Protein AF-A0A7Y8Y4C3-F1 (afdb_monomer_lite)

Sequence (150 aa):
MRLQHKIKSYFKKFGFHLWKDLDIGNGFCFEVIDQESLLEIASRLRDMEESGSIEDKRFRMKQKTAVRFSSLDELLPWLSKILIADFAETSNESKANSWEFKYILKPHPTSAKSMCLVNALTSLKKENSHCVYTLVSIRKHDKEFYCWTF

Secondary structure (DSSP, 8-state):
--THHHHHHHHHHHT----TT--SSSSEEESS--HHHHHHHHHHHHTPPBPS-S-BTTTTB-GGG-EEESSHHHHHHHHHHHHHHHHHHHHHHHHHHTEEEEEEEEE-TTSTTEEEEEEEEEETTSTT-EEEEEEEEEEEETTEEEEEE-

Foldseek 3Di:
DDCCCVLVVVCVVVVFDLCLPPPPPAFDKDLDDDPVNLVVVQVVLVPFDADPDQDDVVVRRDQVQWDKALDSVVVSVVVNVLSVVVSVVCVVVCVVQVKDKMWGWHADPPDPRKIFTKIWIGHPVDPSDIGIDTQWIWHHHPSMIIIHGD

Radius of gyration: 15.64 Å; chains: 1; bounding box: 43×32×39 Å

Organism: NCBI:txid2743471

Structure (mmCIF, N/CA/C/O backbone):
data_AF-A0A7Y8Y4C3-F1
#
_entry.id   AF-A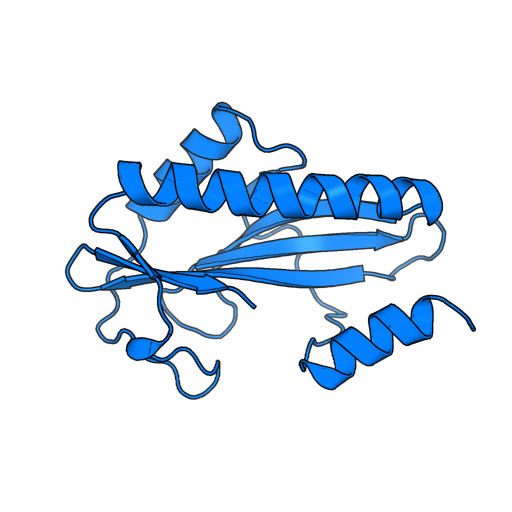0A7Y8Y4C3-F1
#
loop_
_atom_site.group_PDB
_atom_site.id
_atom_site.type_symbol
_atom_site.label_atom_id
_atom_site.label_alt_id
_atom_site.label_comp_id
_atom_site.label_asym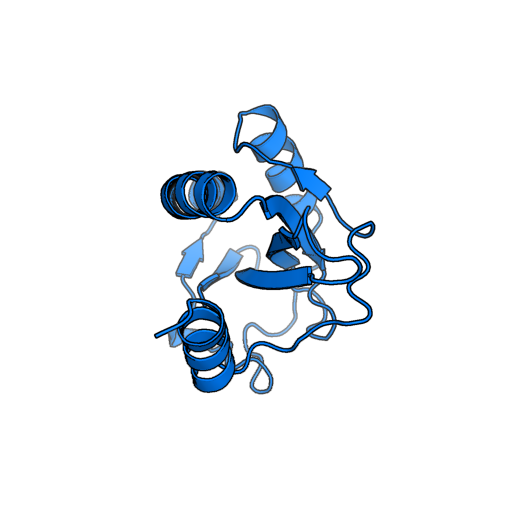_id
_atom_site.label_entity_id
_atom_site.label_seq_id
_atom_site.pdbx_PDB_ins_code
_atom_site.Cartn_x
_atom_site.Cartn_y
_atom_site.Cartn_z
_atom_site.occupancy
_atom_site.B_iso_or_equiv
_atom_site.auth_seq_id
_atom_site.auth_comp_id
_atom_site.auth_asym_id
_atom_site.auth_atom_id
_atom_site.pdbx_PDB_model_num
ATOM 1 N N . MET A 1 1 ? 28.193 -12.868 -6.958 1.00 38.69 1 MET A N 1
ATOM 2 C CA . MET A 1 1 ? 27.043 -13.703 -6.530 1.00 38.69 1 MET A CA 1
ATOM 3 C C . MET A 1 1 ? 25.757 -13.049 -7.051 1.00 38.69 1 MET A C 1
ATOM 5 O O . MET A 1 1 ? 25.570 -11.869 -6.799 1.00 38.69 1 MET A O 1
ATOM 9 N N . ARG A 1 2 ? 24.958 -13.740 -7.883 1.00 37.91 2 ARG A N 1
ATOM 10 C CA . ARG A 1 2 ? 23.913 -13.152 -8.763 1.00 37.91 2 ARG A CA 1
ATOM 11 C C . ARG A 1 2 ? 22.703 -12.616 -7.975 1.00 37.91 2 ARG A C 1
ATOM 13 O O . ARG A 1 2 ? 22.200 -13.332 -7.121 1.00 37.91 2 ARG A O 1
ATOM 20 N N . LEU A 1 3 ? 22.203 -11.421 -8.312 1.00 40.62 3 LEU A N 1
ATOM 21 C CA . LEU A 1 3 ? 21.069 -10.699 -7.692 1.00 40.62 3 LEU A CA 1
ATOM 22 C C . LEU A 1 3 ? 19.799 -11.552 -7.485 1.00 40.62 3 LEU A C 1
ATOM 24 O O . LEU A 1 3 ? 19.102 -11.392 -6.487 1.00 40.62 3 LEU A O 1
ATOM 28 N N . GLN A 1 4 ? 19.574 -12.561 -8.339 1.00 40.06 4 GLN A N 1
ATOM 29 C CA . GLN A 1 4 ? 18.540 -13.582 -8.126 1.00 40.06 4 GLN A CA 1
ATOM 30 C C . GLN A 1 4 ? 18.638 -14.272 -6.756 1.00 40.06 4 GLN A C 1
ATOM 32 O O . GLN A 1 4 ? 17.611 -14.683 -6.241 1.00 40.06 4 GLN A O 1
ATOM 37 N N . HIS A 1 5 ? 19.822 -14.395 -6.148 1.00 36.03 5 HIS A N 1
ATOM 38 C CA . HIS A 1 5 ? 19.987 -14.916 -4.790 1.00 36.03 5 HIS A CA 1
ATOM 39 C C . HIS A 1 5 ? 19.702 -13.879 -3.701 1.00 36.03 5 HIS A C 1
ATOM 41 O O . HIS A 1 5 ? 19.262 -14.289 -2.640 1.00 36.03 5 HIS A O 1
ATOM 47 N N . LYS A 1 6 ? 19.896 -12.570 -3.921 1.00 42.50 6 LYS A N 1
ATOM 48 C CA . LYS A 1 6 ? 19.506 -11.542 -2.933 1.00 42.50 6 LYS A CA 1
ATOM 49 C C . LYS A 1 6 ? 17.995 -11.355 -2.916 1.00 42.50 6 LYS A C 1
ATOM 51 O O . LYS A 1 6 ? 17.407 -11.430 -1.848 1.00 42.50 6 LYS A O 1
ATOM 56 N N . ILE A 1 7 ? 17.376 -11.278 -4.090 1.00 49.84 7 ILE A N 1
ATOM 57 C CA . ILE A 1 7 ? 15.921 -11.209 -4.225 1.00 49.84 7 ILE A CA 1
ATOM 58 C C . ILE A 1 7 ? 15.310 -12.546 -3.781 1.00 49.84 7 ILE A C 1
ATOM 60 O O . ILE A 1 7 ? 14.481 -12.559 -2.893 1.00 49.84 7 ILE A O 1
ATOM 64 N N . LYS A 1 8 ? 15.802 -13.725 -4.191 1.00 44.03 8 LYS A N 1
ATOM 65 C CA . LYS A 1 8 ? 15.253 -14.993 -3.653 1.00 44.03 8 LYS A CA 1
ATOM 66 C C . LYS A 1 8 ? 15.568 -15.260 -2.178 1.00 44.03 8 LYS A C 1
ATOM 68 O O . LYS A 1 8 ? 14.769 -15.936 -1.546 1.00 44.03 8 LYS A O 1
ATOM 73 N N . SER A 1 9 ? 16.695 -14.802 -1.623 1.00 40.72 9 SER A N 1
ATOM 74 C CA . SER A 1 9 ? 17.034 -15.004 -0.201 1.00 40.72 9 SER A CA 1
ATOM 75 C C . SER A 1 9 ? 16.246 -14.059 0.698 1.00 40.72 9 SER A C 1
ATOM 77 O O . SER A 1 9 ? 15.674 -14.519 1.678 1.00 40.72 9 SER A O 1
ATOM 79 N N . TYR A 1 10 ? 16.124 -12.780 0.326 1.00 44.78 10 TYR A N 1
ATOM 80 C CA . TYR A 1 10 ? 15.225 -11.830 0.983 1.00 44.78 10 TYR A CA 1
ATOM 81 C C . TYR A 1 10 ? 13.782 -12.352 0.906 1.00 44.78 10 TYR A C 1
ATOM 83 O O . TYR A 1 10 ? 13.135 -12.558 1.929 1.00 44.78 10 TYR A O 1
ATOM 91 N N . PHE A 1 11 ? 13.331 -12.768 -0.281 1.00 45.19 11 PHE A N 1
ATOM 92 C CA . PHE A 1 11 ? 11.965 -13.243 -0.471 1.00 45.19 11 PHE A CA 1
ATOM 93 C C . PHE A 1 11 ? 11.682 -14.600 0.219 1.00 45.19 11 PHE A C 1
ATOM 95 O O . PHE A 1 11 ? 10.618 -14.768 0.811 1.00 45.19 11 PHE A O 1
ATOM 102 N N . LYS A 1 12 ? 12.640 -15.546 0.264 1.00 38.41 12 LYS A N 1
ATOM 103 C CA . LYS A 1 12 ? 12.524 -16.796 1.055 1.00 38.41 12 LYS A CA 1
ATOM 104 C C . LYS A 1 12 ? 12.562 -16.557 2.561 1.00 38.41 12 LYS A C 1
ATOM 106 O O . LYS A 1 12 ? 11.856 -17.248 3.288 1.00 38.41 12 LYS A O 1
ATOM 111 N N . LYS A 1 13 ? 13.405 -15.636 3.036 1.00 40.06 13 LYS A N 1
ATOM 112 C CA . LYS A 1 13 ? 13.578 -15.349 4.469 1.00 40.06 13 LYS A CA 1
ATOM 113 C C . LYS A 1 13 ? 12.335 -14.681 5.067 1.00 40.06 13 LYS A C 1
ATOM 115 O O . LYS A 1 13 ? 12.067 -14.876 6.249 1.00 40.06 13 LYS A O 1
ATOM 120 N N . PHE A 1 14 ? 11.559 -13.972 4.243 1.00 40.31 14 PHE A N 1
ATOM 121 C CA . PHE A 1 14 ? 10.345 -13.252 4.644 1.00 40.31 14 PHE A CA 1
ATOM 122 C C . PHE A 1 14 ? 9.025 -13.854 4.111 1.00 40.31 14 PHE A C 1
ATOM 124 O O . PHE A 1 14 ? 7.956 -13.371 4.465 1.00 40.31 14 PHE A O 1
ATOM 131 N N . GLY A 1 15 ? 9.068 -14.957 3.352 1.00 31.66 15 GLY A N 1
ATOM 132 C CA . GLY A 1 15 ? 7.872 -15.728 2.973 1.00 31.66 15 GLY A CA 1
ATOM 133 C C . GLY A 1 15 ? 7.093 -15.200 1.765 1.00 31.66 15 GLY A C 1
ATOM 134 O O . GLY A 1 15 ? 5.901 -15.467 1.645 1.00 31.66 15 GLY A O 1
ATOM 135 N N . PHE A 1 16 ? 7.736 -14.471 0.859 1.00 41.25 16 PHE A N 1
ATOM 136 C CA . PHE A 1 16 ? 7.082 -13.954 -0.339 1.00 41.25 16 PHE A CA 1
ATOM 137 C C . PHE A 1 16 ? 6.930 -15.050 -1.410 1.00 41.25 16 PHE A C 1
ATOM 139 O O . PHE A 1 16 ? 7.890 -15.733 -1.784 1.00 41.25 16 PHE A O 1
ATOM 146 N N . HIS A 1 17 ? 5.706 -15.232 -1.904 1.00 43.00 17 HIS A N 1
ATOM 147 C CA . HIS A 1 17 ? 5.362 -16.258 -2.887 1.00 43.00 17 HIS A CA 1
ATOM 148 C C . HIS A 1 17 ? 5.628 -15.772 -4.320 1.00 43.00 17 HIS A C 1
ATOM 150 O O . HIS A 1 17 ? 5.370 -14.622 -4.657 1.00 43.00 17 HIS A O 1
ATOM 156 N N . LEU A 1 18 ? 6.115 -16.664 -5.186 1.00 41.19 18 LEU A N 1
ATOM 157 C CA . LEU A 1 18 ? 6.187 -16.433 -6.629 1.00 41.19 18 LEU A CA 1
ATOM 158 C C . LEU A 1 18 ? 4.768 -16.611 -7.177 1.00 41.19 18 LEU A C 1
ATOM 160 O O . LEU A 1 18 ? 4.307 -17.741 -7.331 1.00 41.19 18 LEU A O 1
ATOM 164 N N . TRP A 1 19 ? 4.038 -15.516 -7.375 1.00 45.31 19 TRP A N 1
ATOM 165 C CA . TRP A 1 19 ? 2.683 -15.594 -7.913 1.00 45.31 19 TRP A CA 1
ATOM 166 C C . TRP A 1 19 ? 2.781 -15.796 -9.423 1.00 45.31 19 TRP A C 1
ATOM 168 O O . TRP A 1 19 ? 2.974 -14.843 -10.172 1.00 45.31 19 TRP A O 1
ATOM 178 N N . LYS A 1 20 ? 2.679 -17.055 -9.861 1.00 39.81 20 LYS A N 1
ATOM 179 C CA . LYS A 1 20 ? 2.511 -17.387 -11.284 1.00 39.81 20 LYS A CA 1
ATOM 180 C C . LYS A 1 20 ? 1.209 -16.813 -11.855 1.00 39.81 20 LYS A C 1
ATOM 182 O O . LYS A 1 20 ? 1.169 -16.507 -13.036 1.00 39.81 20 LYS A O 1
ATOM 187 N N . ASP A 1 21 ? 0.225 -16.588 -10.985 1.00 42.66 21 ASP A N 1
ATOM 188 C CA . ASP A 1 21 ? -1.120 -16.127 -11.325 1.00 42.66 21 ASP A CA 1
ATOM 189 C C . ASP A 1 21 ? -1.436 -14.791 -10.633 1.00 42.66 21 ASP A C 1
ATOM 191 O O . ASP A 1 21 ? -2.523 -14.603 -10.081 1.00 42.66 21 ASP A O 1
ATOM 195 N N . LEU A 1 22 ? -0.469 -13.861 -10.562 1.00 49.41 22 LEU A N 1
ATOM 196 C CA . LEU A 1 22 ? -0.826 -12.516 -10.120 1.00 49.41 22 LEU A CA 1
ATOM 197 C C . LEU A 1 22 ? -1.669 -11.881 -11.215 1.00 49.41 22 LEU A C 1
ATOM 199 O O . LEU A 1 22 ? -1.143 -11.453 -12.236 1.00 49.41 22 LEU A O 1
ATOM 203 N N . ASP A 1 23 ? -2.972 -11.804 -10.982 1.00 57.38 23 ASP A N 1
ATOM 204 C CA . ASP A 1 23 ? -3.819 -10.910 -11.746 1.00 57.38 23 ASP A CA 1
ATOM 205 C C . ASP A 1 23 ? -3.385 -9.475 -11.428 1.00 57.38 23 ASP A C 1
ATOM 207 O O . ASP A 1 23 ? -3.704 -8.895 -10.384 1.00 57.38 23 ASP A O 1
ATOM 211 N N . ILE A 1 24 ? -2.538 -8.949 -12.309 1.00 58.62 24 ILE A N 1
ATOM 212 C CA . ILE A 1 24 ? -2.003 -7.596 -12.237 1.00 58.62 24 ILE A CA 1
ATOM 213 C C . ILE A 1 24 ? -3.014 -6.570 -12.786 1.00 58.62 24 ILE A C 1
ATOM 215 O O . ILE A 1 24 ? -2.698 -5.380 -12.824 1.00 58.62 24 ILE A O 1
ATOM 219 N N . GLY A 1 25 ? -4.193 -7.021 -13.241 1.00 57.19 25 GLY A N 1
ATOM 220 C CA . GLY A 1 25 ? -5.283 -6.192 -13.755 1.00 57.19 25 GLY A CA 1
ATOM 221 C C . GLY A 1 25 ? -6.335 -5.823 -12.706 1.00 57.19 25 GLY A C 1
ATOM 222 O O . GLY A 1 25 ? -7.047 -4.839 -12.881 1.00 57.19 25 GLY A O 1
ATOM 223 N N . ASN A 1 26 ? -6.411 -6.551 -11.590 1.00 67.94 26 ASN A N 1
ATOM 224 C CA . ASN A 1 26 ? -7.376 -6.271 -10.527 1.00 67.94 26 ASN A CA 1
ATOM 225 C C . ASN A 1 26 ? -6.811 -5.291 -9.480 1.00 67.94 26 ASN A C 1
ATOM 227 O O . ASN A 1 26 ? -6.084 -5.680 -8.562 1.00 67.94 26 ASN A O 1
ATOM 231 N N . GLY A 1 27 ? -7.163 -4.007 -9.608 1.00 80.00 27 GLY A N 1
ATOM 232 C CA . GLY A 1 27 ? -6.817 -2.948 -8.649 1.00 80.00 27 GLY A CA 1
ATOM 233 C C . GLY A 1 27 ? -6.609 -1.577 -9.296 1.00 80.00 27 GLY A C 1
ATOM 234 O O . GLY A 1 27 ? -6.661 -1.442 -10.515 1.00 80.00 27 GLY A O 1
ATOM 235 N N . PHE A 1 28 ? -6.368 -0.549 -8.480 1.00 89.00 28 PHE A N 1
ATOM 236 C CA . PHE A 1 28 ? -5.873 0.737 -8.981 1.00 89.00 28 PHE A CA 1
ATOM 237 C C . PHE A 1 28 ? -4.364 0.641 -9.194 1.00 89.00 28 PHE A C 1
ATOM 239 O O . PHE A 1 28 ? -3.649 0.330 -8.243 1.00 89.00 28 PHE A O 1
ATOM 246 N N . CYS A 1 29 ? -3.900 0.878 -10.422 1.00 91.31 29 CYS A N 1
ATOM 247 C CA . CYS A 1 29 ? -2.491 0.780 -10.801 1.00 91.31 29 CYS A CA 1
ATOM 248 C C . CYS A 1 29 ? -1.900 2.166 -11.071 1.00 91.31 29 CYS A C 1
ATOM 250 O O . CYS A 1 29 ? -2.526 2.965 -11.762 1.00 91.31 29 CYS A O 1
ATOM 252 N N . PHE A 1 30 ? -0.683 2.415 -10.590 1.00 91.75 30 PHE A N 1
ATOM 253 C CA . PHE A 1 30 ? 0.051 3.661 -10.822 1.00 91.75 30 PHE A CA 1
ATOM 254 C C . PHE A 1 30 ? 1.565 3.423 -10.724 1.00 91.75 30 PHE A C 1
ATOM 256 O O . PHE A 1 30 ? 2.008 2.474 -10.081 1.00 91.75 30 PHE A O 1
ATOM 263 N N . GLU A 1 31 ? 2.374 4.268 -11.360 1.00 86.81 31 GLU A N 1
ATOM 264 C CA . GLU A 1 31 ? 3.846 4.158 -11.324 1.00 86.81 31 GLU A CA 1
ATOM 265 C C . GLU A 1 31 ? 4.491 5.222 -10.436 1.00 86.81 31 GLU A C 1
ATOM 267 O O . GLU A 1 31 ? 5.473 4.953 -9.745 1.00 86.81 31 GLU A O 1
ATOM 272 N N . VAL A 1 32 ? 3.922 6.428 -10.432 1.00 87.56 32 VAL A N 1
ATOM 273 C CA . VAL A 1 32 ? 4.420 7.583 -9.685 1.00 87.56 32 VAL A CA 1
ATOM 274 C C . VAL A 1 32 ? 3.346 8.028 -8.705 1.00 87.56 32 VAL A C 1
ATOM 276 O O . VAL A 1 32 ? 2.168 8.058 -9.040 1.00 87.56 32 VAL A O 1
ATOM 279 N N . ILE A 1 33 ? 3.754 8.363 -7.481 1.00 87.69 33 ILE A N 1
ATOM 280 C CA . ILE A 1 33 ? 2.846 8.900 -6.470 1.00 87.69 33 ILE A CA 1
ATOM 281 C C . ILE A 1 33 ? 2.683 10.411 -6.664 1.00 87.69 33 ILE A C 1
ATOM 283 O O . ILE A 1 33 ? 3.496 11.213 -6.210 1.00 87.69 33 ILE A O 1
ATOM 287 N N . ASP A 1 34 ? 1.627 10.790 -7.370 1.00 91.38 34 ASP A N 1
ATOM 288 C CA . ASP A 1 34 ? 1.214 12.174 -7.587 1.00 91.38 34 ASP A CA 1
ATOM 289 C C . ASP A 1 34 ? -0.119 12.486 -6.887 1.00 91.38 34 ASP A C 1
ATOM 291 O O . ASP A 1 34 ? -0.682 11.667 -6.152 1.00 91.38 34 ASP A O 1
ATOM 295 N N . GLN A 1 35 ? -0.610 13.713 -7.065 1.00 90.88 35 GLN A N 1
ATOM 296 C CA . GLN A 1 35 ? -1.848 14.161 -6.434 1.00 90.88 35 GLN A CA 1
ATOM 297 C C . GLN A 1 35 ? -3.064 13.353 -6.910 1.00 90.88 35 GLN A C 1
ATOM 299 O O . GLN A 1 35 ? -3.927 13.033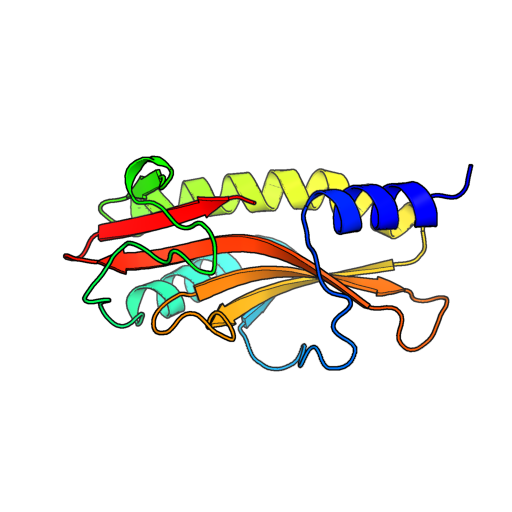 -6.095 1.00 90.88 35 GLN A O 1
ATOM 304 N N . GLU A 1 36 ? -3.127 12.996 -8.192 1.00 93.69 36 GLU A N 1
ATOM 305 C CA . GLU A 1 36 ? -4.222 12.194 -8.750 1.00 93.69 36 GLU A CA 1
ATOM 306 C C . GLU A 1 36 ? -4.231 10.787 -8.145 1.00 93.69 36 GLU A C 1
ATOM 308 O O . GLU A 1 36 ? -5.263 10.317 -7.661 1.00 93.69 36 GLU A O 1
ATOM 313 N N . SER A 1 37 ? -3.058 10.160 -8.057 1.00 93.50 37 SER A N 1
ATOM 314 C CA . SER A 1 37 ? -2.885 8.849 -7.434 1.00 93.50 37 SER A CA 1
ATOM 315 C C . SER A 1 37 ? -3.283 8.862 -5.960 1.00 93.50 37 SER A C 1
ATOM 317 O O . SER A 1 37 ? -3.949 7.940 -5.488 1.00 93.50 37 SER A O 1
ATOM 319 N N . LEU A 1 38 ? -2.927 9.917 -5.221 1.00 94.06 38 LEU A N 1
ATOM 320 C CA . LEU A 1 38 ? -3.328 10.076 -3.821 1.00 94.06 38 LEU A CA 1
ATOM 321 C C . LEU A 1 38 ? -4.842 10.249 -3.660 1.00 94.06 38 LEU A C 1
ATOM 323 O O . LEU A 1 38 ? -5.410 9.683 -2.725 1.00 94.06 38 LEU A O 1
ATOM 327 N N . LEU A 1 39 ? -5.498 10.994 -4.553 1.00 94.44 39 LEU A N 1
ATOM 328 C CA . LEU A 1 39 ? -6.953 11.170 -4.536 1.00 94.44 39 LEU A CA 1
ATOM 329 C C . LEU A 1 39 ? -7.685 9.853 -4.812 1.00 94.44 39 LEU A C 1
ATOM 331 O O . LEU A 1 39 ? -8.642 9.524 -4.109 1.00 94.44 39 LEU A O 1
ATOM 335 N N . GLU A 1 40 ? -7.211 9.069 -5.776 1.00 94.81 40 GLU A N 1
ATOM 336 C CA . GLU A 1 40 ? -7.800 7.767 -6.096 1.00 94.81 40 GLU A CA 1
ATOM 337 C C . GLU A 1 40 ? -7.583 6.756 -4.957 1.00 94.81 40 GLU A C 1
ATOM 339 O O . GLU A 1 40 ? -8.517 6.053 -4.558 1.00 94.81 40 GLU A O 1
ATOM 344 N N . ILE A 1 41 ? -6.390 6.735 -4.345 1.00 95.25 41 ILE A N 1
ATOM 345 C CA . ILE A 1 41 ? -6.138 5.968 -3.114 1.00 95.25 41 ILE A CA 1
ATOM 346 C C . ILE A 1 41 ? -7.132 6.395 -2.027 1.00 95.25 41 ILE A C 1
ATOM 348 O O . ILE A 1 41 ? -7.785 5.542 -1.427 1.00 95.25 41 ILE A O 1
ATOM 352 N N . ALA A 1 42 ? -7.295 7.698 -1.791 1.00 95.69 42 ALA A N 1
ATOM 353 C CA . ALA A 1 42 ? -8.212 8.217 -0.782 1.00 95.69 42 ALA A CA 1
ATOM 354 C C . ALA A 1 42 ? -9.659 7.771 -1.028 1.00 95.69 42 ALA A C 1
ATOM 356 O O . ALA A 1 42 ? -10.335 7.353 -0.086 1.00 95.69 42 ALA A O 1
ATOM 357 N N . SER A 1 43 ? -10.120 7.828 -2.283 1.00 95.38 43 SER A N 1
ATOM 358 C CA . SER A 1 43 ? -11.461 7.386 -2.672 1.00 95.38 43 SER A CA 1
ATOM 359 C C . SER A 1 43 ? -11.666 5.913 -2.327 1.00 95.38 43 SER A C 1
ATOM 361 O O . SER A 1 43 ? -12.608 5.562 -1.621 1.00 95.38 43 SER A O 1
ATOM 363 N N . ARG A 1 44 ? -10.727 5.046 -2.717 1.00 94.25 44 ARG A N 1
ATOM 364 C CA . ARG A 1 44 ? -10.843 3.603 -2.461 1.00 94.25 44 ARG A CA 1
ATOM 365 C C . ARG A 1 44 ? -10.747 3.233 -0.990 1.00 94.25 44 ARG A C 1
ATOM 367 O O . ARG A 1 44 ? -11.412 2.301 -0.550 1.00 94.25 44 ARG A O 1
ATOM 374 N N . LEU A 1 45 ? -9.922 3.943 -0.222 1.00 94.94 45 LEU A N 1
ATOM 375 C CA . LEU A 1 45 ? -9.807 3.714 1.218 1.00 94.94 45 LEU A CA 1
ATOM 376 C C . LEU A 1 45 ? -11.048 4.201 1.978 1.00 94.94 45 LEU A C 1
ATOM 378 O O . LEU A 1 45 ? -11.418 3.609 2.992 1.00 94.94 45 LEU A O 1
ATOM 382 N N . ARG A 1 46 ? -11.721 5.248 1.485 1.00 93.94 46 ARG A N 1
ATOM 383 C CA . ARG A 1 46 ? -12.990 5.729 2.048 1.00 93.94 46 ARG A CA 1
ATOM 384 C C . ARG A 1 46 ? -14.079 4.660 1.970 1.00 93.94 46 ARG A C 1
ATOM 386 O O . ARG A 1 46 ? -14.761 4.431 2.973 1.00 93.94 46 ARG A O 1
ATOM 393 N N . ASP A 1 47 ? -14.159 3.988 0.824 1.00 92.19 47 ASP A N 1
ATOM 394 C CA . ASP A 1 47 ? -15.163 2.967 0.502 1.00 92.19 47 ASP A CA 1
ATOM 395 C C . ASP A 1 47 ? -14.852 1.584 1.099 1.00 92.19 47 ASP A C 1
ATOM 397 O O . ASP A 1 47 ? -15.607 0.631 0.904 1.00 92.19 47 ASP A O 1
ATOM 401 N N . MET A 1 48 ? -13.755 1.447 1.852 1.00 92.94 48 MET A N 1
ATOM 402 C CA . MET A 1 48 ? -13.449 0.204 2.553 1.00 92.94 48 MET A CA 1
ATOM 403 C C . MET A 1 48 ? -14.544 -0.160 3.556 1.00 92.94 48 MET A C 1
ATOM 405 O O . MET A 1 48 ? -14.944 0.649 4.402 1.00 92.94 48 MET A O 1
ATOM 409 N N . GLU A 1 49 ? -14.952 -1.426 3.511 1.00 91.88 49 GLU A N 1
ATOM 410 C CA . GLU A 1 49 ? -15.831 -2.011 4.513 1.00 91.88 49 GLU A CA 1
ATOM 411 C C . GLU A 1 49 ? -15.169 -2.068 5.892 1.00 91.88 49 GLU A C 1
ATOM 413 O O . GLU A 1 49 ? -13.982 -2.372 6.037 1.00 91.88 49 GLU A O 1
ATOM 418 N N . GLU A 1 50 ? -15.983 -1.861 6.924 1.00 92.44 50 GLU A N 1
ATOM 419 C CA . GLU A 1 50 ? -15.564 -1.999 8.312 1.00 92.44 50 GLU A CA 1
ATOM 420 C C . GLU A 1 50 ? -15.299 -3.471 8.654 1.00 92.44 50 GLU A C 1
ATOM 422 O O . GLU A 1 50 ? -16.159 -4.348 8.468 1.00 92.44 50 GLU A O 1
ATOM 427 N N . SER A 1 51 ? -14.112 -3.761 9.182 1.00 90.94 51 SER A N 1
ATOM 428 C CA . SER A 1 51 ? -13.790 -5.076 9.725 1.00 90.94 51 SER A CA 1
ATOM 429 C C . SER A 1 51 ? -14.318 -5.217 11.149 1.00 90.94 51 SER A C 1
ATOM 431 O O . SER A 1 51 ? -14.176 -4.309 11.958 1.00 90.94 51 SER A O 1
ATOM 433 N N . GLY A 1 52 ? -14.849 -6.391 11.499 1.00 89.12 52 GLY A N 1
ATOM 434 C CA . GLY A 1 52 ? -15.187 -6.726 12.890 1.00 89.12 52 GLY A CA 1
ATOM 435 C C . GLY A 1 52 ? -13.969 -7.097 13.747 1.00 89.12 52 GLY A C 1
ATOM 436 O O . GLY A 1 52 ? -14.104 -7.297 14.949 1.00 89.12 52 GLY A O 1
ATOM 437 N N . SER A 1 53 ? -12.782 -7.223 13.144 1.00 88.75 53 SER A N 1
ATOM 438 C CA . SER A 1 53 ? -11.543 -7.546 13.855 1.00 88.75 53 SER A CA 1
ATOM 439 C C . SER A 1 53 ? -10.326 -6.883 13.218 1.00 88.75 53 SER A C 1
ATOM 441 O O . SER A 1 53 ? -10.146 -6.909 11.997 1.00 88.75 53 SER A O 1
ATOM 443 N N . ILE A 1 54 ? -9.445 -6.334 14.050 1.00 88.38 54 ILE A N 1
ATOM 444 C CA . ILE A 1 54 ? -8.159 -5.767 13.623 1.00 88.38 54 ILE A CA 1
ATOM 445 C C . ILE A 1 54 ? -7.152 -6.876 13.304 1.00 88.38 54 ILE A C 1
ATOM 447 O O . ILE A 1 54 ? -6.303 -6.711 12.433 1.00 88.38 54 ILE A O 1
ATOM 451 N N . GLU A 1 55 ? -7.238 -8.013 13.990 1.00 87.12 55 GLU A N 1
ATOM 452 C CA . GLU A 1 55 ? -6.194 -9.028 13.937 1.00 87.12 55 GLU A CA 1
ATOM 453 C C . GLU A 1 55 ? -6.386 -10.014 12.787 1.00 87.12 55 GLU A C 1
ATOM 455 O O . GLU A 1 55 ? -7.498 -10.352 12.380 1.00 87.12 55 GLU A O 1
ATOM 460 N N . ASP A 1 56 ? -5.269 -10.517 12.275 1.00 82.25 56 ASP A N 1
ATOM 461 C CA . ASP A 1 56 ? -5.246 -11.692 11.420 1.00 82.25 56 ASP A CA 1
ATOM 462 C C . ASP A 1 56 ? -3.991 -12.517 11.711 1.00 82.25 56 ASP A C 1
ATOM 464 O O . ASP A 1 56 ? -2.867 -12.185 11.314 1.00 82.25 56 ASP A O 1
ATOM 468 N N . LYS A 1 57 ? -4.187 -13.627 12.432 1.00 79.38 57 LYS A N 1
ATOM 469 C CA . LYS A 1 57 ? -3.096 -14.525 12.829 1.00 79.38 57 LYS A CA 1
ATOM 470 C C . LYS A 1 57 ? -2.404 -15.153 11.622 1.00 79.38 57 LYS A C 1
ATOM 472 O O . LYS A 1 57 ? -1.197 -15.386 11.692 1.00 79.38 57 LYS A O 1
ATOM 477 N N . ARG A 1 58 ? -3.131 -15.404 10.526 1.00 78.31 58 ARG A N 1
ATOM 478 C CA . ARG A 1 58 ? -2.580 -16.045 9.325 1.00 78.31 58 ARG A CA 1
ATOM 479 C C . ARG A 1 58 ? -1.554 -15.142 8.645 1.00 78.31 58 ARG A C 1
ATOM 481 O O . ARG A 1 58 ? -0.528 -15.639 8.192 1.00 78.31 58 ARG A O 1
ATOM 488 N N . PHE A 1 59 ? -1.790 -13.830 8.651 1.00 73.25 59 PHE A N 1
ATOM 489 C CA . PHE A 1 59 ? -0.911 -12.830 8.028 1.00 73.25 59 PHE A CA 1
ATOM 490 C C . PHE A 1 59 ? -0.062 -12.048 9.034 1.00 73.25 59 PHE A C 1
ATOM 492 O O . PHE A 1 59 ? 0.540 -11.038 8.687 1.00 73.25 59 PHE A O 1
ATOM 499 N N . ARG A 1 60 ? 0.017 -12.524 10.286 1.00 79.12 60 ARG A N 1
ATOM 500 C CA . ARG A 1 60 ? 0.787 -11.898 11.378 1.00 79.12 60 ARG A CA 1
ATOM 501 C C . ARG A 1 60 ? 0.394 -10.438 11.653 1.00 79.12 60 ARG A C 1
ATOM 503 O O . ARG A 1 60 ? 1.161 -9.718 12.289 1.00 79.12 60 ARG A O 1
ATOM 510 N N . MET A 1 61 ? -0.805 -10.026 11.249 1.00 84.44 61 MET A N 1
ATOM 511 C CA . MET A 1 61 ? -1.345 -8.696 11.514 1.00 84.44 61 MET A CA 1
ATOM 512 C C . MET A 1 61 ? -1.860 -8.667 12.950 1.00 84.44 61 MET A C 1
ATOM 514 O O . MET A 1 61 ? -2.906 -9.231 13.267 1.00 84.44 61 MET A O 1
ATOM 518 N N . LYS A 1 62 ? -1.073 -8.073 13.848 1.00 88.00 62 LYS A N 1
ATOM 519 C CA . LYS A 1 62 ? -1.430 -7.887 15.260 1.00 88.00 62 LYS A CA 1
ATOM 520 C C . LYS A 1 62 ? -1.711 -6.413 15.503 1.00 88.00 62 LYS A C 1
ATOM 522 O O . LYS A 1 62 ? -0.996 -5.566 14.970 1.00 88.00 62 LYS A O 1
ATOM 527 N N . GLN A 1 63 ? -2.684 -6.103 16.354 1.00 87.12 63 GLN A N 1
ATOM 528 C CA . GLN A 1 63 ? -3.023 -4.711 16.671 1.00 87.12 63 GLN A CA 1
ATOM 529 C C . GLN A 1 63 ? -1.815 -3.943 17.224 1.00 87.12 63 GLN A C 1
ATOM 531 O O . GLN A 1 63 ? -1.531 -2.834 16.793 1.00 87.12 63 GLN A O 1
ATOM 536 N N . LYS A 1 64 ? -1.033 -4.575 18.108 1.00 90.12 64 LYS A N 1
ATOM 537 C CA . LYS A 1 64 ? 0.159 -3.966 18.725 1.00 90.12 64 LYS A CA 1
ATOM 538 C C . LYS A 1 64 ? 1.267 -3.557 17.745 1.00 90.12 64 LYS A C 1
ATOM 540 O O . LYS A 1 64 ? 2.173 -2.834 18.135 1.00 90.12 64 LYS A O 1
ATOM 545 N N . THR A 1 65 ? 1.258 -4.099 16.528 1.00 90.50 65 THR A N 1
ATOM 546 C CA . THR A 1 65 ? 2.236 -3.779 15.476 1.00 90.50 65 THR A CA 1
ATOM 547 C C . THR A 1 65 ? 1.624 -2.932 14.365 1.00 90.50 65 THR A C 1
ATOM 549 O O . THR A 1 65 ? 2.297 -2.675 13.373 1.00 90.50 65 THR A O 1
ATOM 552 N N . ALA A 1 66 ? 0.351 -2.556 14.491 1.00 94.56 66 ALA A N 1
ATOM 553 C CA . ALA A 1 66 ? -0.315 -1.692 13.536 1.00 94.56 66 ALA A CA 1
ATOM 554 C C . ALA A 1 66 ? 0.029 -0.229 13.829 1.00 94.56 66 ALA A C 1
ATOM 556 O O . ALA A 1 66 ? 0.015 0.200 14.984 1.00 94.56 66 ALA A O 1
ATOM 557 N N . VAL A 1 67 ? 0.275 0.545 12.779 1.00 96.44 67 VAL A N 1
ATOM 558 C CA . VAL A 1 67 ? 0.227 2.006 12.858 1.00 96.44 67 VAL A CA 1
ATOM 559 C C . VAL A 1 67 ? -1.228 2.423 12.693 1.00 96.44 67 VAL A C 1
ATOM 561 O O . VAL A 1 67 ? -1.908 1.953 11.779 1.00 96.44 67 VAL A O 1
ATOM 564 N N . ARG A 1 68 ? -1.714 3.263 13.603 1.00 97.25 68 ARG A N 1
ATOM 565 C CA . ARG A 1 68 ? -3.118 3.664 13.677 1.00 97.25 68 ARG A CA 1
ATOM 566 C C . ARG A 1 68 ? -3.293 5.103 13.215 1.00 97.25 68 ARG A C 1
ATOM 568 O O . ARG A 1 68 ? -2.526 5.964 13.637 1.00 97.25 68 ARG A O 1
ATOM 575 N N . PHE A 1 69 ? -4.327 5.344 12.419 1.00 97.94 69 PHE A N 1
ATOM 576 C CA . PHE A 1 69 ? -4.704 6.662 11.916 1.00 97.94 69 PHE A CA 1
ATOM 577 C C . PHE A 1 69 ? -6.194 6.890 12.137 1.00 97.94 69 PHE A C 1
ATOM 579 O O . PHE A 1 69 ? -7.006 5.999 11.884 1.00 97.94 69 PHE A O 1
ATOM 586 N N . SER A 1 70 ? -6.553 8.084 12.593 1.00 97.00 70 SER A N 1
ATOM 587 C CA . SER A 1 70 ? -7.948 8.445 12.863 1.00 97.00 70 SER A CA 1
ATOM 588 C C . SER A 1 70 ? -8.692 8.904 11.605 1.00 97.00 70 SER A C 1
ATOM 590 O O . SER A 1 70 ? -9.920 8.896 11.563 1.00 97.00 70 SER A O 1
ATOM 592 N N . SER A 1 71 ? -7.954 9.299 10.565 1.00 96.69 71 SER A N 1
ATOM 593 C CA . SER A 1 71 ? -8.509 9.863 9.338 1.00 96.69 71 SER A CA 1
ATOM 594 C C . SER A 1 71 ? -7.632 9.581 8.116 1.00 96.69 71 SER A C 1
ATOM 596 O O . SER A 1 71 ? -6.460 9.211 8.226 1.00 96.69 71 SER A O 1
ATOM 598 N N . LEU A 1 72 ? -8.204 9.790 6.925 1.00 96.62 72 LEU A N 1
ATOM 599 C CA . LEU A 1 72 ? -7.452 9.735 5.669 1.00 96.62 72 LEU A CA 1
ATOM 600 C C . LEU A 1 72 ? -6.401 10.849 5.574 1.00 96.62 72 LEU A C 1
ATOM 602 O O . LEU A 1 72 ? -5.338 10.614 5.007 1.00 96.62 72 LEU A O 1
ATOM 606 N N . ASP A 1 73 ? -6.656 12.016 6.169 1.00 96.25 73 ASP A N 1
ATOM 607 C CA . ASP A 1 73 ? -5.728 13.154 6.149 1.00 96.25 73 ASP A CA 1
ATOM 608 C C . ASP A 1 73 ? -4.429 12.853 6.910 1.00 96.25 73 ASP A C 1
ATOM 610 O O . ASP A 1 73 ? -3.368 13.360 6.555 1.00 96.25 73 ASP A O 1
ATOM 614 N N . GLU A 1 74 ? -4.484 11.977 7.918 1.00 96.56 74 GLU A N 1
ATOM 615 C CA . GLU A 1 74 ? -3.295 11.470 8.612 1.00 96.56 74 GLU A CA 1
ATOM 616 C C . GLU A 1 74 ? -2.638 10.301 7.861 1.00 96.56 74 GLU A C 1
ATOM 618 O O . GLU A 1 74 ? -1.409 10.195 7.805 1.00 96.56 74 GLU A O 1
ATOM 623 N N . LEU A 1 75 ? -3.452 9.420 7.269 1.00 96.75 75 LEU A N 1
ATOM 624 C CA . LEU A 1 75 ? -2.993 8.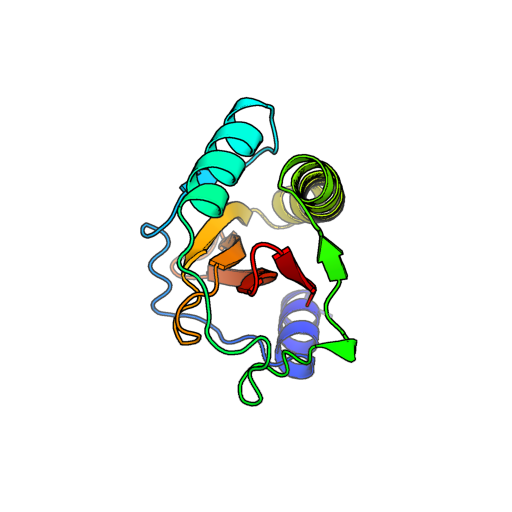210 6.588 1.00 96.75 75 LEU A CA 1
ATOM 625 C C . LEU A 1 75 ? -2.275 8.506 5.262 1.00 96.75 75 LEU A C 1
ATOM 627 O O . LEU A 1 75 ? -1.226 7.924 4.985 1.00 96.75 75 LEU A O 1
ATOM 631 N N . LEU A 1 76 ? -2.821 9.390 4.424 1.00 96.69 76 LEU A N 1
ATOM 632 C CA . LEU A 1 76 ? -2.303 9.635 3.072 1.00 96.69 76 LEU A CA 1
ATOM 633 C C . LEU A 1 76 ? -0.873 10.200 3.068 1.00 96.69 76 LEU A C 1
ATOM 635 O O . LEU A 1 76 ? -0.048 9.674 2.315 1.00 96.69 76 LEU A O 1
ATOM 639 N N . PRO A 1 77 ? -0.502 11.183 3.918 1.00 96.06 77 PRO A N 1
ATOM 640 C CA . PRO A 1 77 ? 0.886 11.629 4.020 1.00 96.06 77 PRO A CA 1
ATOM 641 C C . PRO A 1 77 ? 1.840 10.513 4.457 1.00 96.06 77 PRO A C 1
ATOM 643 O O . PRO A 1 77 ? 2.997 10.487 4.034 1.00 96.06 77 PRO A O 1
ATOM 646 N N . TRP A 1 78 ? 1.379 9.581 5.295 1.00 96.31 78 TRP A N 1
ATOM 647 C CA . TRP A 1 78 ? 2.182 8.434 5.713 1.00 96.31 78 TRP A CA 1
ATOM 648 C C . TRP A 1 78 ? 2.377 7.423 4.574 1.00 96.31 78 TRP A C 1
ATOM 650 O O . TRP A 1 78 ? 3.510 7.013 4.318 1.00 96.31 78 TRP A O 1
ATOM 660 N N . LEU A 1 79 ? 1.316 7.094 3.828 1.00 95.88 79 LEU A N 1
ATOM 661 C CA . LEU A 1 79 ? 1.404 6.239 2.637 1.00 95.88 79 LEU A CA 1
ATOM 662 C C . LEU A 1 79 ? 2.309 6.849 1.561 1.00 95.88 79 LEU A C 1
ATOM 664 O O . LEU A 1 79 ? 3.138 6.147 0.983 1.00 95.88 79 LEU A O 1
ATOM 668 N N . SER A 1 80 ? 2.193 8.159 1.332 1.00 95.25 80 SER A N 1
ATOM 669 C CA . SER A 1 80 ? 3.033 8.897 0.386 1.00 95.25 80 SER A CA 1
ATOM 670 C C . SER A 1 80 ? 4.519 8.751 0.724 1.00 95.25 80 SER A C 1
ATOM 672 O O . SER A 1 80 ? 5.316 8.419 -0.149 1.00 95.25 80 SER A O 1
ATOM 674 N N . LYS A 1 81 ? 4.899 8.891 2.002 1.00 93.38 81 LYS A N 1
ATOM 675 C CA . LYS A 1 81 ? 6.293 8.708 2.443 1.00 93.38 81 LYS A CA 1
ATOM 676 C C . LYS A 1 81 ? 6.823 7.301 2.162 1.00 93.38 81 LYS A C 1
ATOM 678 O O . LYS A 1 81 ? 7.964 7.174 1.727 1.00 93.38 81 LYS A O 1
ATOM 683 N N . ILE A 1 82 ? 6.013 6.266 2.391 1.00 91.88 82 ILE A N 1
ATOM 684 C CA . ILE A 1 82 ? 6.396 4.872 2.107 1.00 91.88 82 ILE A CA 1
ATOM 685 C C . ILE A 1 82 ? 6.618 4.670 0.609 1.00 91.88 82 ILE A C 1
ATOM 687 O O . ILE A 1 82 ? 7.641 4.121 0.210 1.00 91.88 82 ILE A O 1
ATOM 691 N N . LEU A 1 83 ? 5.687 5.151 -0.216 1.00 91.75 83 LEU A N 1
ATOM 692 C CA . LEU A 1 83 ? 5.771 5.032 -1.671 1.00 91.75 83 LEU A CA 1
ATOM 693 C C . LEU A 1 83 ? 6.961 5.794 -2.252 1.00 91.75 83 LEU A C 1
ATOM 695 O O . LEU A 1 83 ? 7.651 5.263 -3.111 1.00 91.75 83 LEU A O 1
ATOM 699 N N . ILE A 1 84 ? 7.240 7.007 -1.770 1.00 91.50 84 ILE A N 1
ATOM 700 C CA . ILE A 1 84 ? 8.400 7.794 -2.214 1.00 91.50 84 ILE A CA 1
ATOM 701 C C . ILE A 1 84 ? 9.707 7.072 -1.871 1.00 91.50 84 ILE A C 1
ATOM 703 O O . ILE A 1 84 ? 10.614 7.019 -2.703 1.00 91.50 84 ILE A O 1
ATOM 707 N N . ALA A 1 85 ? 9.806 6.514 -0.660 1.00 88.62 85 ALA A N 1
ATOM 708 C CA . ALA A 1 85 ? 10.989 5.772 -0.237 1.00 88.62 85 ALA A CA 1
ATOM 709 C C . ALA A 1 85 ? 11.210 4.523 -1.107 1.00 88.62 85 ALA A C 1
ATOM 711 O O . ALA A 1 85 ? 12.311 4.325 -1.618 1.00 88.62 85 ALA A O 1
ATOM 712 N N . ASP A 1 86 ? 10.158 3.732 -1.336 1.00 89.56 86 ASP A N 1
ATOM 713 C CA . ASP A 1 86 ? 10.227 2.538 -2.182 1.00 89.56 86 ASP A CA 1
ATOM 714 C C . ASP A 1 86 ? 10.506 2.877 -3.655 1.00 89.56 86 ASP A C 1
ATOM 716 O O . ASP A 1 86 ? 11.304 2.201 -4.302 1.00 89.56 86 ASP A O 1
ATOM 720 N N . PHE A 1 87 ? 9.914 3.950 -4.187 1.00 90.38 87 PHE A N 1
ATOM 721 C CA . PHE A 1 87 ? 10.139 4.392 -5.565 1.00 90.38 87 PHE A CA 1
ATOM 722 C C . PHE A 1 87 ? 11.599 4.770 -5.803 1.00 90.38 87 PHE A C 1
ATOM 724 O O . PHE A 1 87 ? 12.170 4.414 -6.835 1.00 90.38 87 PHE A O 1
ATOM 731 N N . ALA A 1 88 ? 12.222 5.479 -4.857 1.00 86.50 88 ALA A N 1
ATOM 732 C CA . ALA A 1 88 ? 13.617 5.889 -4.973 1.00 86.50 88 ALA A CA 1
ATOM 733 C C . ALA A 1 88 ? 14.568 4.683 -5.077 1.00 86.50 88 ALA A C 1
ATOM 735 O O . ALA A 1 88 ? 15.520 4.712 -5.861 1.00 86.50 88 ALA A O 1
ATOM 736 N N . GLU A 1 89 ? 14.304 3.610 -4.328 1.00 84.50 89 GLU A N 1
ATOM 737 C CA . GLU A 1 89 ? 15.069 2.362 -4.408 1.00 84.50 89 GLU A CA 1
ATOM 738 C C . GLU A 1 89 ? 14.730 1.592 -5.694 1.00 84.50 89 GLU A C 1
ATOM 740 O O . GLU A 1 89 ? 15.607 1.319 -6.521 1.00 84.50 89 GLU A O 1
ATOM 745 N N . THR A 1 90 ? 13.441 1.340 -5.922 1.00 85.06 90 THR A N 1
ATOM 746 C CA . THR A 1 90 ? 12.949 0.514 -7.028 1.00 85.06 90 THR A CA 1
ATOM 747 C C . THR A 1 90 ? 13.282 1.103 -8.396 1.00 85.06 90 THR A C 1
ATOM 749 O O . THR A 1 90 ? 13.688 0.369 -9.295 1.00 85.06 90 THR A O 1
ATOM 752 N N . SER A 1 91 ? 13.171 2.421 -8.582 1.00 86.81 91 SER A N 1
ATOM 753 C CA . SER A 1 91 ? 13.463 3.083 -9.863 1.00 86.81 91 SER A CA 1
ATOM 754 C C . SER A 1 91 ? 14.922 2.900 -10.290 1.00 86.81 91 SER A C 1
ATOM 756 O O . SER A 1 91 ? 15.211 2.642 -11.464 1.00 86.81 91 SER A O 1
ATOM 758 N N . ASN A 1 92 ? 15.852 2.968 -9.333 1.00 80.50 92 ASN A N 1
ATOM 759 C CA . ASN A 1 92 ? 17.272 2.748 -9.595 1.00 80.50 92 ASN A CA 1
ATOM 760 C C . ASN A 1 92 ? 17.549 1.288 -9.976 1.00 80.50 92 ASN A C 1
ATOM 762 O O . ASN A 1 92 ? 18.240 1.020 -10.964 1.00 80.50 92 ASN A O 1
ATOM 766 N N . GLU A 1 93 ? 16.975 0.336 -9.236 1.00 74.94 93 GLU A N 1
ATOM 767 C CA . GLU A 1 93 ? 17.148 -1.092 -9.517 1.00 74.94 93 GLU A CA 1
ATOM 768 C C . GLU A 1 93 ? 16.497 -1.519 -10.835 1.00 74.94 93 GLU A C 1
ATOM 770 O O . GLU A 1 93 ? 17.071 -2.313 -11.589 1.00 74.94 93 GLU A O 1
ATOM 775 N N . SER A 1 94 ? 15.323 -0.964 -11.123 1.00 81.75 94 SER A N 1
ATOM 776 C CA . SER A 1 94 ? 14.543 -1.203 -12.331 1.00 81.75 94 SER A CA 1
ATOM 777 C C . SER A 1 94 ? 15.356 -0.882 -13.589 1.00 81.75 94 SER A C 1
ATOM 779 O O . SER A 1 94 ? 15.549 -1.744 -14.455 1.00 81.75 94 SER A O 1
ATOM 781 N N . LYS A 1 95 ? 15.974 0.308 -13.625 1.00 82.81 95 LYS A N 1
ATOM 782 C CA . LYS A 1 95 ? 16.878 0.730 -14.708 1.00 82.81 95 LYS A CA 1
ATOM 783 C C . LYS A 1 95 ? 18.088 -0.195 -14.845 1.00 82.81 95 LYS A C 1
ATOM 785 O O . LYS A 1 95 ? 18.422 -0.609 -15.954 1.00 82.81 95 LYS A O 1
ATOM 790 N N . ALA A 1 96 ? 18.725 -0.558 -13.730 1.00 78.75 96 ALA A N 1
ATOM 791 C CA . ALA A 1 96 ? 19.922 -1.400 -13.738 1.00 78.75 96 ALA A CA 1
ATOM 792 C C . ALA A 1 96 ? 19.656 -2.834 -14.238 1.00 78.75 96 ALA A C 1
ATOM 794 O O . ALA A 1 96 ? 20.537 -3.462 -14.831 1.00 78.75 96 ALA A O 1
ATOM 795 N N . ASN A 1 97 ? 18.448 -3.360 -14.015 1.00 77.56 97 ASN A N 1
ATOM 796 C CA . ASN A 1 97 ? 18.108 -4.757 -14.297 1.00 77.56 97 ASN A CA 1
ATOM 797 C C . ASN A 1 97 ? 17.160 -4.952 -15.489 1.00 77.56 97 ASN A C 1
ATOM 799 O O . ASN A 1 97 ? 16.862 -6.098 -15.842 1.00 77.56 97 ASN A O 1
ATOM 803 N N . SER A 1 98 ? 16.752 -3.866 -16.155 1.00 82.00 98 SER A N 1
ATOM 804 C CA . SER A 1 98 ? 15.748 -3.879 -17.229 1.00 82.00 98 SER A CA 1
ATOM 805 C C . SER A 1 98 ? 14.431 -4.490 -16.752 1.00 82.00 98 SER A C 1
ATOM 807 O O . SER A 1 98 ? 13.934 -5.468 -17.322 1.00 82.00 98 SER A O 1
ATOM 809 N N . TRP A 1 99 ? 13.931 -3.977 -15.633 1.00 84.25 99 TRP A N 1
ATOM 810 C CA . TRP A 1 99 ? 12.611 -4.304 -15.110 1.00 84.25 99 TRP A CA 1
ATOM 811 C C . TRP A 1 99 ? 11.662 -3.134 -15.365 1.00 84.25 99 TRP A C 1
ATOM 813 O O . TRP A 1 99 ? 12.093 -2.021 -15.634 1.00 84.25 99 TRP A O 1
ATOM 823 N N . GLU A 1 100 ? 10.374 -3.415 -15.308 1.00 85.94 100 GLU A N 1
ATOM 824 C CA . GLU A 1 100 ? 9.314 -2.427 -15.150 1.00 85.94 100 GLU A CA 1
ATOM 825 C C . GLU A 1 100 ? 8.648 -2.695 -13.810 1.00 85.94 100 GLU A C 1
ATOM 827 O O . GLU A 1 100 ? 8.642 -3.836 -13.338 1.00 85.94 100 GLU A O 1
ATOM 832 N N . PHE A 1 101 ? 8.104 -1.664 -13.180 1.00 87.94 101 PHE A N 1
ATOM 833 C CA . PHE A 1 101 ? 7.393 -1.822 -11.924 1.00 87.94 101 PHE A CA 1
ATOM 834 C C . PHE A 1 101 ? 6.155 -0.944 -11.895 1.00 87.94 101 PHE A C 1
ATOM 836 O O . PHE A 1 101 ? 6.117 0.106 -12.527 1.00 87.94 101 PHE A O 1
ATOM 843 N N . LYS A 1 102 ? 5.148 -1.387 -11.149 1.00 91.00 102 LYS A N 1
ATOM 844 C CA . LYS A 1 102 ? 3.944 -0.607 -10.881 1.00 91.00 102 LYS A CA 1
ATOM 845 C C . LYS A 1 102 ? 3.417 -0.891 -9.489 1.00 91.00 102 LYS A C 1
ATOM 847 O O . LYS A 1 102 ? 3.435 -2.032 -9.017 1.00 91.00 102 LYS A O 1
ATOM 852 N N . TYR A 1 103 ? 2.901 0.150 -8.864 1.00 92.44 103 TYR A N 1
ATOM 853 C CA . TYR A 1 103 ? 2.151 0.053 -7.630 1.00 92.44 103 TYR A CA 1
ATOM 854 C C . TYR A 1 103 ? 0.714 -0.326 -7.918 1.00 92.44 103 TYR A C 1
ATOM 856 O O . TYR A 1 103 ? 0.136 0.062 -8.934 1.00 92.44 103 TYR A O 1
ATOM 864 N N . ILE A 1 104 ? 0.141 -1.111 -7.014 1.00 92.38 104 ILE A N 1
ATOM 865 C CA . ILE A 1 104 ? -1.231 -1.579 -7.134 1.00 92.38 104 ILE A CA 1
ATOM 866 C C . ILE A 1 104 ? -1.893 -1.515 -5.765 1.00 92.38 104 ILE A C 1
ATOM 868 O O . ILE A 1 104 ? -1.440 -2.169 -4.824 1.00 92.38 104 ILE A O 1
ATOM 872 N N . LEU A 1 105 ? -2.986 -0.761 -5.666 1.00 93.44 105 LEU A N 1
ATOM 873 C CA . LEU A 1 105 ? -3.896 -0.801 -4.528 1.00 93.44 105 LEU A CA 1
ATOM 874 C C . LEU A 1 105 ? -5.040 -1.769 -4.848 1.00 93.44 105 LEU A C 1
ATOM 876 O O . LEU A 1 105 ? -5.855 -1.521 -5.742 1.00 93.44 105 LEU A O 1
ATOM 880 N N . LYS A 1 106 ? -5.108 -2.881 -4.116 1.00 91.06 106 LYS A N 1
ATOM 881 C CA . LYS A 1 106 ? -6.093 -3.945 -4.350 1.00 91.06 106 LYS A CA 1
ATOM 882 C C . LYS A 1 106 ? -6.535 -4.625 -3.057 1.00 91.06 106 LYS A C 1
ATOM 884 O O . LYS A 1 106 ? -5.795 -4.567 -2.079 1.00 91.06 106 LYS A O 1
ATOM 889 N N . PRO A 1 107 ? -7.692 -5.301 -3.026 1.00 88.69 107 PRO A N 1
ATOM 890 C CA . PRO A 1 107 ? -8.071 -6.124 -1.883 1.00 88.69 107 PRO A CA 1
ATOM 891 C C . PRO A 1 107 ? -7.001 -7.172 -1.559 1.00 88.69 107 PRO A C 1
ATOM 893 O O . PRO A 1 107 ? -6.379 -7.750 -2.456 1.00 88.69 107 PRO A O 1
ATOM 896 N N . HIS A 1 108 ? -6.789 -7.437 -0.272 1.00 82.62 108 HIS A N 1
ATOM 897 C CA . HIS A 1 108 ? -5.915 -8.521 0.156 1.00 82.62 108 HIS A CA 1
ATOM 898 C C . HIS A 1 108 ? -6.540 -9.854 -0.301 1.00 82.62 108 HIS A C 1
ATOM 900 O O . HIS A 1 108 ? -7.694 -10.123 0.032 1.00 82.62 108 HIS A O 1
ATOM 906 N N . PRO A 1 109 ? -5.800 -10.740 -0.997 1.00 72.12 109 PRO A N 1
ATOM 907 C CA . PRO A 1 109 ? -6.351 -11.949 -1.637 1.00 72.12 109 PRO A CA 1
ATOM 908 C C . PRO A 1 109 ? -7.097 -12.885 -0.675 1.00 72.12 109 PRO A C 1
ATOM 910 O O . PRO A 1 109 ? -8.028 -13.584 -1.050 1.00 72.12 109 PRO A O 1
ATOM 913 N N . THR A 1 110 ? -6.640 -12.935 0.573 1.00 71.69 110 THR A N 1
ATOM 914 C CA . THR A 1 110 ? -7.065 -13.921 1.575 1.00 71.69 110 THR A CA 1
ATOM 915 C C . THR A 1 110 ? -7.413 -13.320 2.937 1.00 71.69 110 THR A C 1
ATOM 917 O O . THR A 1 110 ? -7.675 -14.072 3.871 1.00 71.69 110 THR A O 1
ATOM 920 N N . SER A 1 111 ? -7.383 -11.992 3.072 1.00 76.62 111 SER A N 1
ATOM 921 C CA . SER A 1 111 ? -7.766 -11.286 4.298 1.00 76.62 111 SER A CA 1
ATOM 922 C C . SER A 1 111 ? -8.967 -10.424 3.955 1.00 76.62 111 SER A C 1
ATOM 924 O O . SER A 1 111 ? -8.818 -9.347 3.374 1.00 76.62 111 SER A O 1
ATOM 926 N N . ALA A 1 112 ? -10.153 -10.918 4.303 1.00 72.88 112 ALA A N 1
ATOM 927 C CA . ALA A 1 112 ? -11.395 -10.200 4.070 1.00 72.88 112 ALA A CA 1
ATOM 928 C C . ALA A 1 112 ? -11.309 -8.785 4.670 1.00 72.88 112 ALA A C 1
ATOM 930 O O . ALA A 1 112 ? -10.804 -8.607 5.780 1.00 72.88 112 ALA A O 1
ATOM 931 N N . LYS A 1 113 ? -11.799 -7.789 3.920 1.00 86.50 113 LYS A N 1
ATOM 932 C CA . LYS A 1 113 ? -11.879 -6.378 4.344 1.00 86.50 113 LYS A CA 1
ATOM 933 C C . LYS A 1 113 ? -10.533 -5.683 4.602 1.00 86.50 113 LYS A C 1
ATOM 935 O O . LYS A 1 113 ? -10.477 -4.652 5.270 1.00 86.50 113 LYS A O 1
ATOM 940 N N . SER A 1 114 ? -9.442 -6.225 4.062 1.00 90.62 114 SER A N 1
ATOM 941 C CA . SER A 1 114 ? -8.153 -5.534 3.996 1.00 90.62 114 SER A CA 1
ATOM 942 C C . SER A 1 114 ? -7.844 -5.108 2.570 1.00 90.62 114 SER A C 1
ATOM 944 O O . SER A 1 114 ? -8.117 -5.841 1.622 1.00 90.62 114 SER A O 1
ATOM 946 N N . MET A 1 115 ? -7.215 -3.948 2.434 1.00 92.56 115 MET A N 1
ATOM 947 C CA . MET A 1 115 ? -6.596 -3.485 1.197 1.00 92.56 115 MET A CA 1
ATOM 948 C C . MET A 1 115 ? -5.082 -3.641 1.307 1.00 92.56 115 MET A C 1
ATOM 950 O O . MET A 1 115 ? -4.508 -3.475 2.379 1.00 92.56 115 MET A O 1
ATOM 954 N N . CYS A 1 116 ? -4.428 -3.951 0.200 1.00 91.81 116 CYS A N 1
ATOM 955 C CA . CYS A 1 116 ? -2.986 -4.033 0.081 1.00 91.81 116 CYS A CA 1
ATOM 956 C C . CYS A 1 116 ? -2.502 -3.043 -0.958 1.00 91.81 116 CYS A C 1
ATOM 958 O O . CYS A 1 116 ? -3.003 -3.009 -2.082 1.00 91.81 116 CYS A O 1
ATOM 960 N N . LEU A 1 117 ? -1.468 -2.312 -0.582 1.00 91.94 117 LEU A N 1
ATOM 961 C CA . LEU A 1 117 ? -0.607 -1.609 -1.502 1.00 91.94 117 LEU A CA 1
ATOM 962 C C . LEU A 1 117 ? 0.582 -2.520 -1.801 1.00 91.94 117 LEU A C 1
ATOM 964 O O . LEU A 1 117 ? 1.335 -2.879 -0.894 1.00 91.94 117 LEU A O 1
ATOM 968 N N . VAL A 1 118 ? 0.717 -2.937 -3.054 1.00 90.19 118 VAL A N 1
ATOM 969 C CA . VAL A 1 118 ? 1.784 -3.836 -3.505 1.00 90.19 118 VAL A CA 1
ATOM 970 C C . VAL A 1 118 ? 2.623 -3.165 -4.584 1.00 90.19 118 VAL A C 1
ATOM 972 O O . VAL A 1 118 ? 2.105 -2.344 -5.337 1.00 90.19 118 VAL A O 1
ATOM 975 N N . ASN A 1 119 ? 3.891 -3.548 -4.687 1.00 88.44 119 ASN A N 1
ATOM 976 C CA . ASN A 1 119 ? 4.737 -3.233 -5.832 1.00 88.44 119 ASN A CA 1
ATOM 977 C C . ASN A 1 119 ? 4.919 -4.505 -6.668 1.00 88.44 119 ASN A C 1
ATOM 979 O O . ASN A 1 119 ? 5.287 -5.556 -6.135 1.00 88.44 119 ASN A O 1
ATOM 983 N N . ALA A 1 120 ? 4.606 -4.425 -7.959 1.00 86.69 120 ALA A N 1
ATOM 984 C CA . ALA A 1 120 ? 4.738 -5.509 -8.918 1.00 86.69 120 ALA A CA 1
ATOM 985 C C . ALA A 1 120 ? 5.836 -5.188 -9.934 1.00 86.69 1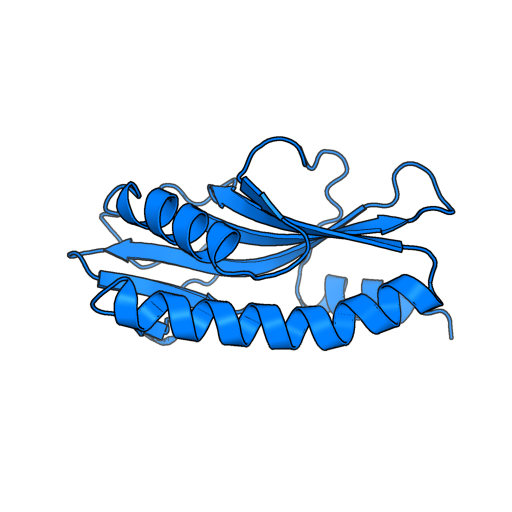20 ALA A C 1
ATOM 987 O O . ALA A 1 120 ? 5.678 -4.280 -10.743 1.00 86.69 120 ALA A O 1
ATOM 988 N N . LEU A 1 121 ? 6.907 -5.981 -9.934 1.00 85.00 121 LEU A N 1
ATOM 989 C CA . LEU A 1 121 ? 8.043 -5.873 -10.842 1.00 85.00 121 LEU A CA 1
ATOM 990 C C . LEU A 1 121 ? 7.978 -6.956 -11.915 1.00 85.00 121 LEU A C 1
ATOM 992 O O . LEU A 1 121 ? 7.745 -8.127 -11.613 1.00 85.00 121 LEU A O 1
ATOM 996 N N . THR A 1 122 ? 8.238 -6.579 -13.161 1.00 83.06 122 THR A N 1
ATOM 997 C CA . THR A 1 122 ? 8.222 -7.461 -14.330 1.00 83.06 122 THR A CA 1
ATOM 998 C C . THR A 1 122 ? 9.526 -7.318 -15.098 1.00 83.06 122 THR A C 1
ATOM 1000 O O . THR A 1 122 ? 9.964 -6.214 -15.399 1.00 83.06 122 THR A O 1
ATOM 1003 N N . SER A 1 123 ? 10.182 -8.433 -15.420 1.00 79.69 123 SER A N 1
ATOM 1004 C CA . SER A 1 123 ? 11.411 -8.379 -16.216 1.00 79.69 123 SER A CA 1
ATOM 1005 C C . SER A 1 123 ? 11.115 -8.167 -17.700 1.00 79.69 123 SER A C 1
ATOM 1007 O O . SER A 1 123 ? 10.420 -8.976 -18.301 1.00 79.69 123 SER A O 1
ATOM 1009 N N . LEU A 1 124 ? 11.764 -7.179 -18.323 1.00 80.06 124 LEU A N 1
ATOM 1010 C CA . LEU A 1 124 ? 11.686 -6.952 -19.774 1.00 80.06 124 LEU A CA 1
ATOM 1011 C C . LEU A 1 124 ? 12.502 -7.957 -20.598 1.00 80.06 124 LEU A C 1
ATOM 1013 O O . LEU A 1 124 ? 12.358 -8.053 -21.810 1.00 80.06 124 LEU A O 1
ATOM 1017 N N . LYS A 1 125 ? 13.411 -8.693 -19.950 1.00 76.31 125 LYS A N 1
ATOM 1018 C CA . LYS A 1 125 ? 14.333 -9.634 -20.610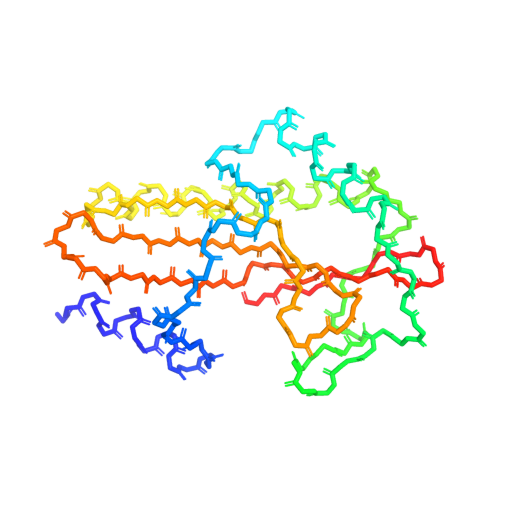 1.00 76.31 125 LYS A CA 1
ATOM 1019 C C . LYS A 1 125 ? 13.848 -11.079 -20.582 1.00 76.31 125 LYS A C 1
ATOM 1021 O O . LYS A 1 125 ? 14.455 -11.932 -21.224 1.00 76.31 125 LYS A O 1
ATOM 1026 N N . LYS A 1 126 ? 12.847 -11.385 -19.757 1.00 69.00 126 LYS A N 1
ATOM 1027 C CA . LYS A 1 126 ? 12.364 -12.747 -19.524 1.00 69.00 126 LYS A CA 1
ATOM 1028 C C . LYS A 1 126 ? 10.853 -12.730 -19.413 1.00 69.00 126 LYS A C 1
ATOM 1030 O O . LYS A 1 126 ? 10.322 -12.163 -18.461 1.00 69.00 126 LYS A O 1
ATOM 1035 N N . GLU A 1 127 ? 10.197 -13.419 -20.335 1.00 58.38 127 GLU A N 1
ATOM 1036 C CA . GLU A 1 127 ? 8.762 -13.671 -20.251 1.00 58.38 127 GLU A CA 1
ATOM 1037 C C . GLU A 1 127 ? 8.409 -14.365 -18.924 1.00 58.38 127 GLU A C 1
ATOM 1039 O O . GLU A 1 127 ? 9.153 -15.217 -18.427 1.00 58.38 127 GLU A O 1
ATOM 1044 N N . ASN A 1 128 ? 7.266 -13.985 -18.345 1.00 58.34 128 ASN A N 1
ATOM 1045 C CA . ASN A 1 128 ? 6.683 -14.577 -17.134 1.00 58.34 128 ASN A CA 1
ATOM 1046 C C . ASN A 1 128 ? 7.543 -14.474 -15.856 1.00 58.34 128 ASN A C 1
ATOM 1048 O O . ASN A 1 128 ? 7.436 -15.306 -14.951 1.00 58.34 128 ASN A O 1
ATOM 1052 N N . SER A 1 129 ? 8.405 -13.458 -15.751 1.00 68.06 129 SER A N 1
ATOM 1053 C CA . SER A 1 129 ? 9.189 -13.189 -14.539 1.00 68.06 129 SER A CA 1
ATOM 1054 C C . SER A 1 129 ? 8.617 -12.003 -13.763 1.00 68.06 129 SER A C 1
ATOM 1056 O O . SER A 1 129 ? 9.162 -10.899 -13.834 1.00 68.06 129 SER A O 1
ATOM 1058 N N . HIS A 1 130 ? 7.558 -12.260 -12.993 1.00 69.75 130 HIS A N 1
ATOM 1059 C CA . HIS A 1 130 ? 6.953 -11.286 -12.083 1.00 69.75 130 HIS A CA 1
ATOM 1060 C C . HIS A 1 130 ? 7.431 -11.485 -10.641 1.00 69.75 130 HIS A C 1
ATOM 1062 O O . HIS A 1 130 ? 7.613 -12.611 -10.170 1.00 69.75 130 HIS A O 1
ATOM 1068 N N . CYS A 1 131 ? 7.611 -10.381 -9.926 1.00 74.38 131 CYS A N 1
ATOM 1069 C CA . CYS A 1 131 ? 7.913 -10.348 -8.505 1.00 74.38 131 CYS A CA 1
ATOM 1070 C C . CYS A 1 131 ? 6.991 -9.330 -7.850 1.00 74.38 131 CYS A C 1
ATOM 1072 O O . CYS A 1 131 ? 7.006 -8.169 -8.237 1.00 74.38 131 CYS A O 1
ATOM 1074 N N . VAL A 1 132 ? 6.185 -9.750 -6.877 1.00 78.06 132 VAL A N 1
ATOM 1075 C CA . VAL A 1 132 ? 5.265 -8.845 -6.183 1.00 78.06 132 VAL A CA 1
ATOM 1076 C C . VAL A 1 132 ? 5.487 -8.939 -4.689 1.00 78.06 132 VAL A C 1
ATOM 1078 O O . VAL A 1 132 ? 5.568 -10.040 -4.141 1.00 78.06 132 VAL A O 1
ATOM 1081 N N . TYR A 1 133 ? 5.566 -7.787 -4.037 1.00 80.06 133 TYR A N 1
ATOM 1082 C CA . TYR A 1 133 ? 5.618 -7.692 -2.586 1.00 80.06 133 TYR A CA 1
ATOM 1083 C C . TYR A 1 133 ? 4.630 -6.652 -2.074 1.00 80.06 133 TYR A C 1
ATOM 1085 O O . TYR A 1 133 ? 4.308 -5.674 -2.747 1.00 80.06 133 TYR A O 1
ATOM 1093 N N . THR A 1 134 ? 4.122 -6.900 -0.872 1.00 86.06 134 THR A N 1
ATOM 1094 C CA . THR A 1 134 ? 3.226 -5.983 -0.174 1.00 86.06 134 THR A CA 1
ATOM 1095 C C . THR A 1 134 ? 4.050 -4.936 0.550 1.00 86.06 134 THR A C 1
ATOM 1097 O O . THR A 1 134 ? 4.890 -5.289 1.364 1.00 86.06 134 THR A O 1
ATOM 1100 N N . LEU A 1 135 ? 3.773 -3.665 0.278 1.00 89.50 135 LEU A N 1
ATOM 1101 C CA . LEU A 1 135 ? 4.330 -2.533 1.015 1.00 89.50 135 LEU A CA 1
ATOM 1102 C C . LEU A 1 135 ? 3.543 -2.295 2.295 1.00 89.50 135 LEU A C 1
ATOM 1104 O O . LEU A 1 135 ? 4.104 -2.166 3.379 1.00 89.50 135 LEU A O 1
ATOM 1108 N N . VAL A 1 136 ? 2.218 -2.232 2.149 1.00 92.31 136 VAL A N 1
ATOM 1109 C CA . VAL A 1 136 ? 1.302 -1.888 3.231 1.00 92.31 136 VAL A CA 1
ATOM 1110 C C . VAL A 1 136 ? 0.045 -2.735 3.121 1.00 92.31 136 VAL A C 1
ATOM 1112 O O . VAL A 1 136 ? -0.538 -2.853 2.045 1.00 92.31 136 VAL A O 1
ATOM 1115 N N . SER A 1 137 ? -0.406 -3.292 4.240 1.00 93.31 137 SER A N 1
ATOM 1116 C CA . SER A 1 137 ? -1.791 -3.746 4.402 1.00 93.31 137 SER A CA 1
ATOM 1117 C C . SER A 1 137 ? -2.559 -2.740 5.245 1.00 93.31 137 SER A C 1
ATOM 1119 O O . SER A 1 137 ? -2.054 -2.300 6.272 1.00 93.31 137 SER A O 1
ATOM 1121 N N . ILE A 1 138 ? -3.763 -2.389 4.812 1.00 95.62 138 ILE A N 1
ATOM 1122 C CA . ILE A 1 138 ? -4.638 -1.383 5.411 1.00 95.62 138 ILE A CA 1
ATOM 1123 C C . ILE A 1 138 ? -5.948 -2.073 5.780 1.00 95.62 138 ILE A C 1
ATOM 1125 O O . ILE A 1 138 ? -6.496 -2.855 4.996 1.00 95.62 138 ILE A O 1
ATOM 1129 N N . ARG A 1 139 ? -6.463 -1.796 6.973 1.00 94.62 139 ARG A N 1
ATOM 1130 C CA . ARG A 1 139 ? -7.757 -2.287 7.448 1.00 94.62 139 ARG A CA 1
ATOM 1131 C C . ARG A 1 139 ? -8.501 -1.174 8.167 1.00 94.62 139 ARG A C 1
ATOM 1133 O O . ARG A 1 139 ? -7.891 -0.422 8.919 1.00 94.62 139 ARG A O 1
ATOM 1140 N N . LYS A 1 140 ? -9.811 -1.110 7.961 1.00 95.25 140 LYS A N 1
ATOM 1141 C CA . LYS A 1 140 ? -10.698 -0.182 8.660 1.00 95.25 140 LYS A CA 1
ATOM 1142 C C . LYS A 1 140 ? -11.388 -0.902 9.820 1.00 95.25 140 LYS A C 1
ATOM 1144 O O . LYS A 1 140 ? -11.904 -2.005 9.619 1.00 95.25 140 LYS A O 1
ATOM 1149 N N . HIS A 1 141 ? -11.317 -0.342 11.021 1.00 94.75 141 HIS A N 1
ATOM 1150 C CA . HIS A 1 141 ? -11.988 -0.862 12.215 1.00 94.75 141 HIS A CA 1
ATOM 1151 C C . HIS A 1 141 ? -12.316 0.280 13.181 1.00 94.75 141 HIS A C 1
ATOM 1153 O O . HIS A 1 141 ? -11.470 1.136 13.427 1.00 94.75 141 HIS A O 1
ATOM 1159 N N . ASP A 1 142 ? -13.532 0.286 13.724 1.00 93.50 142 ASP A N 1
ATOM 1160 C CA . ASP A 1 142 ? -14.099 1.368 14.532 1.00 93.50 142 ASP A CA 1
ATOM 1161 C C . ASP A 1 142 ? -13.844 2.781 13.971 1.00 93.50 142 ASP A C 1
ATOM 1163 O O . ASP A 1 142 ? -13.535 3.717 14.706 1.00 93.50 142 ASP A O 1
ATOM 1167 N N . LYS A 1 143 ? -14.013 2.950 12.650 1.00 92.88 143 LYS A N 1
ATOM 1168 C CA . LYS A 1 143 ? -13.781 4.198 11.889 1.00 92.88 143 LYS A CA 1
ATOM 1169 C C . LYS A 1 143 ? -12.321 4.666 11.848 1.00 92.88 143 LYS A C 1
ATOM 1171 O O . LYS A 1 143 ? -12.049 5.712 11.265 1.00 92.88 143 LYS A O 1
ATOM 1176 N N . GLU A 1 144 ? -11.392 3.898 12.402 1.00 96.38 144 GLU A N 1
ATOM 1177 C CA . GLU A 1 144 ? -9.954 4.139 12.326 1.00 96.38 144 GLU A CA 1
ATOM 1178 C C . GLU A 1 144 ? -9.310 3.243 11.257 1.00 96.38 144 GLU A C 1
ATOM 1180 O O . GLU A 1 144 ? -9.835 2.191 10.876 1.00 96.38 144 GLU A O 1
ATOM 1185 N N . PHE A 1 145 ? -8.133 3.646 10.784 1.00 97.06 145 PHE A N 1
ATOM 1186 C CA . PHE A 1 145 ? -7.317 2.870 9.857 1.00 97.06 145 PHE A CA 1
ATOM 1187 C C . PHE A 1 145 ? -6.127 2.249 10.583 1.00 97.06 145 PHE A C 1
ATOM 1189 O O . PHE A 1 145 ? -5.352 2.931 11.252 1.00 97.06 145 PHE A O 1
ATOM 1196 N N . TYR A 1 146 ? -5.951 0.949 10.387 1.00 96.44 146 TYR A N 1
ATOM 1197 C CA . TYR A 1 146 ? -4.855 0.150 10.917 1.00 96.44 146 TYR A CA 1
ATOM 1198 C C . TYR A 1 146 ? -3.975 -0.308 9.762 1.00 96.44 146 TYR A C 1
ATOM 1200 O O . TYR A 1 146 ? -4.460 -0.939 8.820 1.00 96.44 146 TYR A O 1
ATOM 1208 N N . CYS A 1 147 ? -2.687 0.025 9.832 1.00 95.19 147 CYS A N 1
ATOM 1209 C CA . CYS A 1 147 ? -1.729 -0.239 8.767 1.00 95.19 147 CYS A CA 1
ATOM 1210 C C . CYS A 1 147 ? -0.560 -1.100 9.246 1.00 95.19 147 CYS A C 1
ATOM 1212 O O . CYS A 1 147 ? -0.013 -0.876 10.325 1.00 95.19 147 CYS A O 1
ATOM 1214 N N . TRP A 1 148 ? -0.133 -2.042 8.407 1.00 92.44 148 TRP A N 1
ATOM 1215 C CA . TRP A 1 148 ? 1.048 -2.878 8.628 1.00 92.44 148 TRP A CA 1
ATOM 1216 C C . TRP A 1 148 ? 1.986 -2.783 7.435 1.00 92.44 148 TRP A C 1
ATOM 1218 O O . TRP A 1 148 ? 1.558 -3.000 6.303 1.00 92.44 148 TRP A O 1
ATOM 1228 N N . THR A 1 149 ? 3.254 -2.495 7.703 1.00 87.56 149 THR A N 1
ATOM 1229 C CA . THR A 1 149 ? 4.349 -2.535 6.725 1.00 87.56 149 THR A CA 1
ATOM 1230 C C . THR A 1 149 ? 5.060 -3.889 6.787 1.00 87.56 149 THR A C 1
ATOM 1232 O O . THR A 1 149 ? 5.157 -4.458 7.879 1.00 87.56 149 THR A O 1
ATOM 1235 N N . PHE A 1 150 ? 5.565 -4.393 5.657 1.00 74.81 150 PHE A N 1
ATOM 1236 C CA . PHE A 1 150 ? 6.213 -5.711 5.550 1.00 74.81 150 PHE A CA 1
ATOM 1237 C C . PHE A 1 150 ? 7.633 -5.638 4.996 1.00 74.81 150 PHE A C 1
ATOM 1239 O O . PHE A 1 150 ? 7.916 -4.692 4.232 1.00 74.81 150 PHE A O 1
#

pLDDT: mean 80.34, std 18.34, range [31.66, 97.94]